Protein AF-A0A5K0XHC2-F1 (afdb_monomer_lite)

Structure (mmCIF, N/CA/C/O backbone):
data_AF-A0A5K0XHC2-F1
#
_entry.id   AF-A0A5K0XHC2-F1
#
loop_
_atom_site.group_PDB
_atom_site.id
_atom_site.type_symbol
_atom_site.label_atom_id
_atom_site.label_alt_id
_atom_site.label_comp_id
_atom_site.label_asym_id
_atom_site.label_entity_id
_atom_site.label_seq_id
_atom_site.pdbx_PDB_ins_code
_atom_site.Cartn_x
_atom_site.Cartn_y
_atom_site.Cartn_z
_atom_site.occupancy
_atom_site.B_iso_or_equiv
_atom_site.auth_seq_id
_atom_site.auth_comp_id
_atom_site.auth_asym_id
_atom_site.auth_atom_id
_atom_site.pdbx_PDB_model_num
ATOM 1 N N . VAL A 1 1 ? 16.363 -4.672 -14.426 1.00 66.50 1 VAL A N 1
ATOM 2 C CA . VAL A 1 1 ? 15.516 -3.529 -14.849 1.00 66.50 1 VAL A CA 1
ATOM 3 C C . VAL A 1 1 ? 14.876 -2.931 -13.604 1.00 66.50 1 VAL A C 1
ATOM 5 O O . VAL A 1 1 ? 14.346 -3.691 -12.808 1.00 66.50 1 VAL A O 1
ATOM 8 N N . GLY A 1 2 ? 15.035 -1.631 -13.347 1.00 84.38 2 GLY A N 1
ATOM 9 C CA . GLY A 1 2 ? 14.717 -0.998 -12.055 1.00 84.38 2 GLY A CA 1
ATOM 10 C C . GLY A 1 2 ? 13.222 -0.839 -11.777 1.00 84.38 2 GLY A C 1
ATOM 11 O O . GLY A 1 2 ? 12.717 0.274 -11.820 1.00 84.38 2 GLY A O 1
ATOM 12 N N . SER A 1 3 ? 12.515 -1.943 -11.518 1.00 89.81 3 SER A N 1
ATOM 13 C CA . SER A 1 3 ? 11.123 -1.963 -11.035 1.00 89.81 3 SER A CA 1
ATOM 14 C C . SER A 1 3 ? 10.102 -1.164 -11.867 1.00 89.81 3 SER A C 1
ATOM 16 O O . SER A 1 3 ? 9.036 -0.829 -11.366 1.00 89.81 3 SER A O 1
ATOM 18 N N . GLY A 1 4 ? 10.392 -0.869 -13.137 1.00 89.75 4 GLY A N 1
ATOM 19 C CA . GLY A 1 4 ? 9.530 -0.078 -14.028 1.00 89.75 4 GLY A CA 1
ATOM 20 C C . GLY A 1 4 ? 8.437 -0.875 -14.747 1.00 89.75 4 GLY A C 1
ATOM 21 O O . GLY A 1 4 ? 7.944 -0.430 -15.777 1.00 89.75 4 GLY A O 1
ATOM 22 N N . SER A 1 5 ? 8.105 -2.079 -14.274 1.00 90.88 5 SER A N 1
ATOM 23 C CA . SER A 1 5 ? 7.019 -2.880 -14.844 1.00 90.88 5 SER A CA 1
ATOM 24 C C . SER A 1 5 ? 5.685 -2.568 -14.164 1.00 90.88 5 SER A C 1
ATOM 26 O O . SER A 1 5 ? 5.636 -1.970 -13.091 1.00 90.88 5 SER A O 1
ATOM 28 N N . VAL A 1 6 ? 4.590 -3.059 -14.749 1.00 89.75 6 VAL A N 1
ATOM 29 C CA . VAL A 1 6 ? 3.235 -2.966 -14.173 1.00 89.75 6 VAL A CA 1
ATOM 30 C C . VAL A 1 6 ? 3.084 -3.673 -12.816 1.00 89.75 6 VAL A C 1
ATOM 32 O O . VAL A 1 6 ? 2.124 -3.418 -12.097 1.00 89.75 6 VAL A O 1
ATOM 35 N N . GLN A 1 7 ? 4.025 -4.553 -12.461 1.00 90.00 7 GLN A N 1
ATOM 36 C CA . GLN A 1 7 ? 4.099 -5.238 -11.162 1.00 90.00 7 GLN A CA 1
ATOM 37 C C . GLN A 1 7 ? 5.280 -4.746 -10.310 1.00 90.00 7 GLN A C 1
ATOM 39 O O . GLN A 1 7 ? 5.558 -5.308 -9.254 1.00 90.00 7 GLN A O 1
ATOM 44 N N . GLY A 1 8 ? 6.024 -3.750 -10.789 1.00 92.31 8 GLY A N 1
ATOM 45 C CA . GLY A 1 8 ? 7.175 -3.214 -10.084 1.00 92.31 8 GLY A CA 1
ATOM 46 C C . GLY A 1 8 ? 6.777 -2.281 -8.941 1.00 92.31 8 GLY A C 1
ATOM 47 O O . GLY A 1 8 ? 5.626 -1.878 -8.811 1.00 92.31 8 GLY A O 1
ATOM 48 N N . ALA A 1 9 ? 7.747 -1.909 -8.106 1.00 91.38 9 ALA A N 1
ATOM 49 C CA . ALA A 1 9 ? 7.512 -1.153 -6.872 1.00 91.38 9 ALA A CA 1
ATOM 50 C C . ALA A 1 9 ? 6.893 0.247 -7.068 1.00 91.38 9 ALA A C 1
ATOM 52 O O . ALA A 1 9 ? 6.280 0.771 -6.145 1.00 91.38 9 ALA A O 1
ATOM 53 N N . GLY A 1 10 ? 7.039 0.852 -8.254 1.00 88.62 10 GLY A N 1
ATOM 54 C CA . GLY A 1 10 ? 6.403 2.134 -8.587 1.00 88.62 10 GLY A CA 1
ATOM 55 C C . GLY A 1 10 ? 4.957 2.012 -9.080 1.00 88.62 10 GLY A C 1
ATOM 56 O O . GLY A 1 10 ? 4.318 3.029 -9.346 1.00 88.62 10 GLY A O 1
ATOM 57 N N . ALA A 1 11 ? 4.439 0.792 -9.250 1.00 93.19 11 ALA A N 1
ATOM 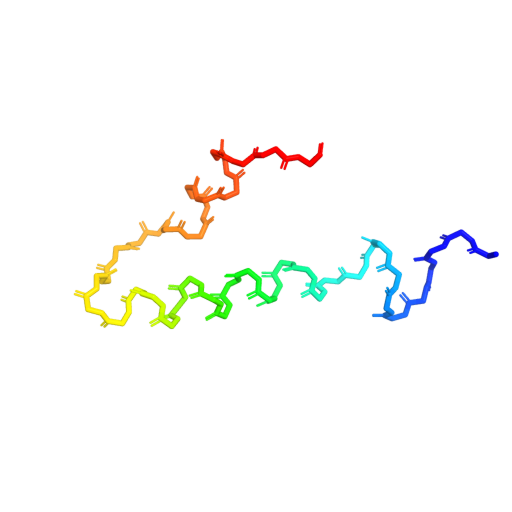58 C CA . ALA A 1 11 ? 3.084 0.568 -9.732 1.00 93.19 11 ALA A CA 1
ATOM 59 C C . ALA A 1 11 ? 2.036 0.935 -8.659 1.00 93.19 11 ALA A C 1
ATOM 61 O O . ALA A 1 11 ? 2.255 0.730 -7.464 1.00 93.19 11 ALA A O 1
ATOM 62 N N . PRO A 1 12 ? 0.842 1.412 -9.058 1.00 91.94 12 PRO A N 1
ATOM 63 C CA . PRO A 1 12 ? -0.214 1.811 -8.120 1.00 91.94 12 PRO A CA 1
ATOM 64 C C . PRO A 1 12 ? -0.878 0.624 -7.404 1.00 91.94 12 PRO A C 1
ATOM 66 O O . PRO A 1 12 ? -1.724 0.818 -6.530 1.00 91.94 12 PRO A O 1
ATOM 69 N N . THR A 1 13 ? -0.522 -0.604 -7.781 1.00 94.00 13 THR A N 1
ATOM 70 C CA . THR A 1 13 ? -1.127 -1.856 -7.315 1.00 94.00 13 THR A CA 1
ATOM 71 C C . THR A 1 13 ? -1.079 -2.007 -5.798 1.00 94.00 13 THR A C 1
ATOM 73 O O . THR A 1 13 ? -2.041 -2.502 -5.217 1.00 94.00 13 THR A O 1
ATOM 76 N N . MET A 1 14 ? -0.018 -1.525 -5.144 1.00 92.25 14 MET A N 1
ATOM 77 C CA . MET A 1 14 ? 0.107 -1.570 -3.685 1.00 92.25 14 MET A CA 1
ATOM 78 C C . MET A 1 14 ? -0.971 -0.711 -3.000 1.00 92.25 14 MET A C 1
ATOM 80 O O . MET A 1 14 ? -1.764 -1.227 -2.213 1.00 92.25 14 MET A O 1
ATOM 84 N N . PHE A 1 15 ? -1.096 0.563 -3.386 1.00 91.94 15 PHE A N 1
ATOM 85 C CA . PHE A 1 15 ? -2.113 1.469 -2.839 1.00 91.94 15 PHE A CA 1
ATOM 86 C C . PHE A 1 15 ? -3.543 1.032 -3.182 1.00 91.94 15 PHE A C 1
ATOM 88 O O . PHE A 1 15 ? -4.437 1.126 -2.340 1.00 91.94 15 PHE A O 1
ATOM 95 N N . GLN A 1 16 ? -3.772 0.515 -4.392 1.00 92.81 16 GLN A N 1
ATOM 96 C CA . GLN A 1 16 ? -5.074 -0.036 -4.783 1.00 92.81 16 GLN A CA 1
ATOM 97 C C . GLN A 1 16 ? -5.444 -1.271 -3.949 1.00 92.81 16 GLN A C 1
ATOM 99 O O . GLN A 1 16 ? -6.588 -1.401 -3.516 1.00 92.81 16 GLN A O 1
ATOM 104 N N . GLY A 1 17 ? -4.477 -2.151 -3.678 1.00 93.44 17 GLY A N 1
ATOM 105 C CA . GLY A 1 17 ? -4.659 -3.309 -2.807 1.00 93.44 17 GLY A CA 1
ATOM 106 C C . GLY A 1 17 ? -4.989 -2.904 -1.373 1.00 93.44 17 GLY A C 1
ATOM 107 O O . GLY A 1 17 ? -5.964 -3.398 -0.810 1.00 93.44 17 GLY A O 1
ATOM 108 N N . MET A 1 18 ? -4.242 -1.950 -0.809 1.00 93.56 18 MET A N 1
ATOM 109 C CA . MET A 1 18 ? -4.518 -1.401 0.523 1.00 93.56 18 MET A CA 1
ATOM 110 C C . MET A 1 18 ? -5.926 -0.815 0.615 1.00 93.56 18 MET A C 1
ATOM 112 O O . MET A 1 18 ? -6.645 -1.118 1.563 1.00 93.56 18 MET A O 1
ATOM 116 N N . ARG A 1 19 ? -6.347 -0.024 -0.381 1.00 91.38 19 ARG A N 1
ATOM 117 C CA . ARG A 1 19 ? -7.698 0.548 -0.418 1.00 91.38 19 ARG A CA 1
ATOM 118 C C . ARG A 1 19 ? -8.762 -0.543 -0.427 1.00 91.38 19 ARG A C 1
ATOM 120 O O . ARG A 1 19 ? -9.652 -0.510 0.408 1.00 91.38 19 ARG A O 1
ATOM 127 N N . ARG A 1 20 ? -8.602 -1.569 -1.267 1.00 92.81 20 ARG A N 1
ATOM 128 C CA . ARG A 1 20 ? -9.524 -2.712 -1.306 1.00 92.81 20 ARG A CA 1
ATOM 129 C C . ARG A 1 20 ? -9.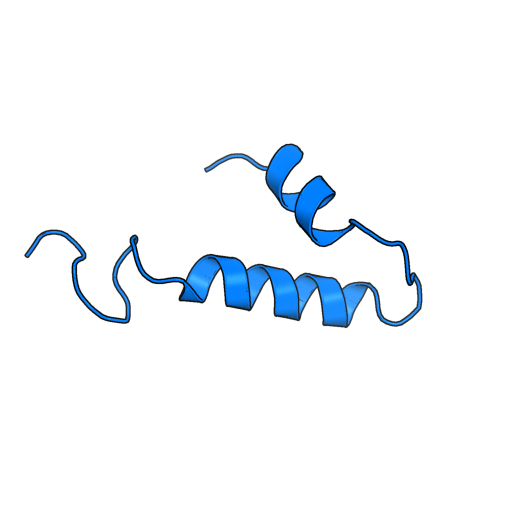615 -3.445 0.036 1.00 92.81 20 ARG A C 1
ATOM 131 O O . ARG A 1 20 ? -10.711 -3.801 0.450 1.00 92.81 20 ARG A O 1
ATOM 138 N N . ILE A 1 21 ? -8.488 -3.681 0.710 1.00 92.81 21 ILE A N 1
A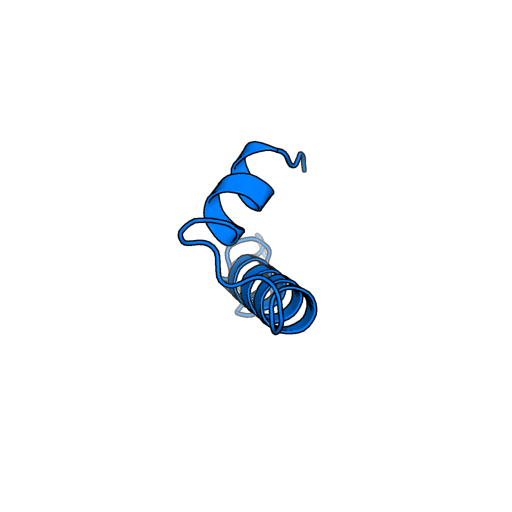TOM 139 C CA . ILE A 1 21 ? -8.467 -4.342 2.026 1.00 92.81 21 ILE A CA 1
ATOM 140 C C . ILE A 1 21 ? -9.205 -3.487 3.059 1.00 92.81 21 ILE A C 1
ATOM 142 O O . ILE A 1 21 ? -10.040 -4.004 3.795 1.00 92.81 21 ILE A O 1
ATOM 146 N N . ILE A 1 22 ? -8.921 -2.186 3.094 1.00 90.94 22 ILE A N 1
ATOM 147 C CA . ILE A 1 22 ? -9.543 -1.252 4.036 1.00 90.94 22 ILE A CA 1
ATOM 148 C C . ILE A 1 22 ? -11.047 -1.138 3.779 1.00 90.94 22 ILE A C 1
ATOM 150 O O . ILE A 1 22 ? -11.809 -1.193 4.736 1.00 90.94 22 ILE A O 1
ATOM 154 N N . ASP A 1 23 ? -11.479 -1.073 2.521 1.00 88.19 23 ASP A N 1
ATOM 155 C CA . ASP A 1 23 ? -12.899 -1.048 2.155 1.00 88.19 23 ASP A CA 1
ATOM 156 C C . ASP A 1 23 ? -13.617 -2.338 2.586 1.00 88.19 23 ASP A C 1
ATOM 158 O O . ASP A 1 23 ? -14.726 -2.287 3.116 1.00 88.19 23 ASP A O 1
ATOM 162 N N . CYS A 1 24 ? -12.981 -3.506 2.421 1.00 88.88 24 CYS A N 1
ATOM 163 C CA . CYS A 1 24 ? -13.533 -4.782 2.885 1.00 88.88 24 CYS A CA 1
ATOM 164 C C . CYS A 1 24 ? -13.665 -4.850 4.413 1.00 88.88 24 CYS A C 1
ATOM 166 O O . CYS A 1 24 ? -14.639 -5.404 4.915 1.00 88.88 24 CYS A O 1
ATOM 168 N N . LEU A 1 25 ? -12.693 -4.307 5.150 1.00 87.62 25 LEU A N 1
ATOM 169 C CA . LEU A 1 25 ? -12.705 -4.286 6.616 1.00 87.62 25 LEU A CA 1
ATOM 170 C C . LEU A 1 25 ? -13.623 -3.190 7.183 1.00 87.62 25 LEU A C 1
ATOM 172 O O . LEU A 1 25 ? -14.132 -3.324 8.290 1.00 87.62 25 LEU A O 1
ATOM 176 N N . GLY A 1 26 ? -13.819 -2.104 6.435 1.00 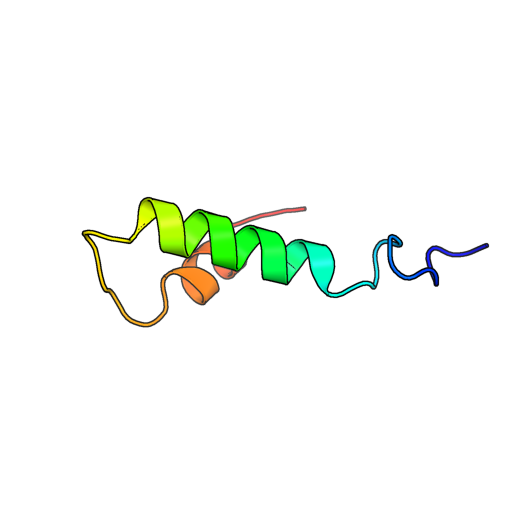79.19 26 GLY A N 1
ATOM 177 C CA . GLY A 1 26 ? -14.590 -0.925 6.821 1.00 79.19 26 GLY A CA 1
ATOM 178 C C . GLY A 1 26 ? -16.054 -0.948 6.387 1.00 79.19 26 GLY A C 1
ATOM 179 O O . GLY A 1 26 ? -16.722 0.067 6.554 1.00 79.19 26 GLY A O 1
ATOM 180 N N . HIS A 1 27 ? -16.562 -2.066 5.853 1.00 69.69 27 HIS A N 1
ATOM 181 C CA . HIS A 1 27 ? -17.946 -2.188 5.370 1.00 69.69 27 HIS A CA 1
ATOM 182 C C . HIS A 1 27 ? -18.993 -1.744 6.415 1.00 69.69 27 HIS A C 1
ATOM 184 O O . HIS A 1 27 ? -20.007 -1.161 6.044 1.00 69.69 27 HIS A O 1
ATOM 190 N N . ASP A 1 28 ? -18.699 -1.921 7.710 1.00 63.84 28 ASP A N 1
ATOM 191 C CA . ASP A 1 28 ? -19.562 -1.496 8.826 1.00 63.84 28 ASP A CA 1
ATOM 192 C C . ASP A 1 28 ? -19.110 -0.186 9.509 1.00 63.84 28 ASP A C 1
ATOM 194 O O . ASP A 1 28 ? -19.830 0.383 10.329 1.00 63.84 28 ASP A O 1
ATOM 198 N N . TYR A 1 29 ? -17.920 0.320 9.172 1.00 60.53 29 TYR A N 1
ATOM 199 C CA . TYR A 1 29 ? -17.304 1.520 9.746 1.00 60.53 29 TYR A CA 1
ATOM 200 C C . TYR A 1 29 ? -16.971 2.517 8.632 1.00 60.53 29 TYR A C 1
ATOM 202 O O . TYR A 1 29 ? -15.811 2.741 8.277 1.00 60.53 29 TYR A O 1
ATOM 210 N N . VAL A 1 30 ? -18.013 3.137 8.076 1.00 60.22 30 VAL A N 1
ATOM 211 C CA . VAL A 1 30 ? -17.881 4.206 7.080 1.00 60.22 30 VAL A CA 1
ATOM 212 C C . VAL A 1 30 ? -17.416 5.485 7.782 1.00 60.22 30 VAL A C 1
ATOM 214 O O . VAL A 1 30 ? -18.215 6.269 8.289 1.00 60.22 30 VAL A O 1
ATOM 217 N N . GLY A 1 31 ? -16.100 5.678 7.846 1.00 63.81 31 GLY A N 1
ATOM 218 C CA . GLY A 1 31 ? -15.466 6.924 8.265 1.00 63.81 31 GLY A CA 1
ATOM 219 C C . GLY A 1 31 ? -14.638 7.496 7.121 1.00 63.81 31 GLY A C 1
ATOM 220 O O . GLY A 1 31 ? -13.772 6.812 6.575 1.00 63.81 31 GLY A O 1
ATOM 221 N N . GLU A 1 32 ? -14.884 8.750 6.751 1.00 69.06 32 GLU A N 1
ATOM 222 C CA . GLU A 1 32 ? -14.072 9.435 5.747 1.00 69.06 32 GLU A CA 1
ATOM 223 C C . GLU A 1 32 ? -12.600 9.499 6.205 1.00 69.06 32 GLU A C 1
ATOM 225 O O . GLU A 1 32 ? -12.298 9.860 7.343 1.00 69.06 32 GLU A O 1
ATOM 230 N N . GLY A 1 33 ? -11.668 9.090 5.335 1.00 81.94 33 GLY A N 1
ATOM 231 C CA . GLY A 1 33 ? -10.225 9.167 5.601 1.00 81.94 33 GLY A CA 1
ATOM 232 C C . GLY A 1 33 ? -9.566 7.952 6.277 1.00 81.94 33 GLY A C 1
ATOM 233 O O . GLY A 1 33 ? -8.401 8.052 6.666 1.00 81.94 33 GLY A O 1
ATOM 234 N N . THR A 1 34 ? -10.228 6.794 6.394 1.00 88.06 34 THR A N 1
ATOM 235 C CA . THR A 1 34 ? -9.616 5.550 6.927 1.00 88.06 34 THR A CA 1
ATOM 236 C C . THR A 1 34 ? -8.380 5.104 6.141 1.00 88.06 34 THR A C 1
ATOM 238 O O . THR A 1 34 ? -7.367 4.752 6.746 1.00 88.06 34 THR A O 1
ATOM 241 N N . PHE A 1 35 ? -8.423 5.189 4.808 1.00 89.75 35 PHE A N 1
ATOM 242 C CA . PHE A 1 35 ? -7.274 4.908 3.942 1.00 89.75 35 PHE A CA 1
ATOM 243 C C . PHE A 1 35 ? -6.085 5.836 4.234 1.00 89.75 35 PHE A C 1
ATOM 245 O O . PHE A 1 35 ? -4.974 5.366 4.474 1.00 89.75 35 PHE A O 1
ATOM 252 N N . GLU A 1 36 ? -6.323 7.149 4.294 1.00 91.69 36 GLU A N 1
ATOM 253 C CA . GLU A 1 36 ? -5.274 8.143 4.562 1.00 91.69 36 GLU A CA 1
ATOM 254 C C . GLU A 1 36 ? -4.672 7.983 5.960 1.00 91.69 36 GLU A C 1
ATOM 256 O O . GLU A 1 36 ? -3.460 8.103 6.152 1.00 91.69 36 GLU A O 1
ATOM 261 N N . ARG A 1 37 ? -5.508 7.658 6.952 1.00 90.94 37 ARG A N 1
ATOM 262 C CA . ARG A 1 37 ? -5.056 7.340 8.307 1.00 90.94 37 ARG A CA 1
ATOM 263 C C . ARG A 1 37 ? -4.180 6.087 8.322 1.00 90.94 37 ARG A C 1
ATOM 265 O O . ARG A 1 37 ? -3.144 6.107 8.982 1.00 90.94 37 ARG A O 1
ATOM 272 N N . ALA A 1 38 ? -4.564 5.029 7.607 1.00 91.12 38 ALA A N 1
ATOM 273 C CA . ALA A 1 38 ? -3.787 3.794 7.533 1.00 91.12 38 ALA A CA 1
ATOM 274 C C . ALA A 1 38 ? -2.404 4.038 6.917 1.00 91.12 38 ALA A C 1
ATOM 276 O O . ALA A 1 38 ? -1.404 3.607 7.486 1.00 91.12 38 ALA A O 1
ATOM 277 N N . VAL A 1 39 ? -2.322 4.806 5.825 1.00 92.50 39 VAL A N 1
ATOM 278 C CA . VAL A 1 39 ? -1.038 5.190 5.212 1.00 92.50 39 VAL A CA 1
ATOM 279 C C . VAL A 1 39 ? -0.181 6.006 6.187 1.00 92.50 39 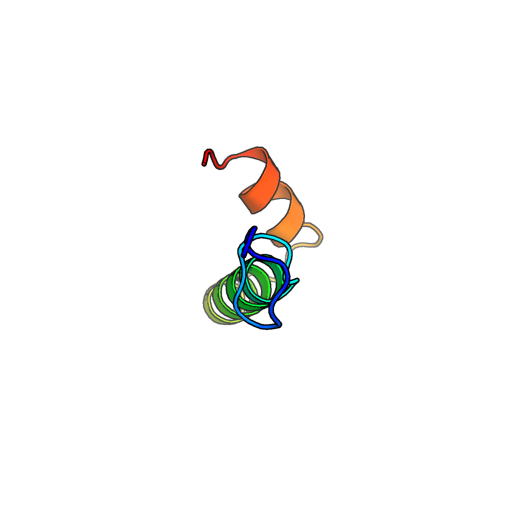VAL A C 1
ATOM 281 O O . VAL A 1 39 ? 0.988 5.688 6.384 1.00 92.50 39 VAL A O 1
ATOM 284 N N . ARG A 1 40 ? -0.756 7.012 6.862 1.00 94.38 40 ARG A N 1
ATOM 285 C CA . ARG A 1 40 ? -0.039 7.872 7.829 1.00 94.38 40 ARG A CA 1
ATOM 286 C C . ARG A 1 40 ? 0.439 7.154 9.094 1.00 94.38 40 ARG A C 1
ATOM 288 O O . ARG A 1 40 ? 1.254 7.712 9.823 1.00 94.38 40 ARG A O 1
ATOM 295 N N . GLN A 1 41 ? -0.117 5.991 9.414 1.00 94.69 41 GLN A N 1
ATOM 296 C CA . GLN A 1 41 ? 0.225 5.208 10.609 1.00 94.69 41 GLN A CA 1
ATOM 297 C C . GLN A 1 41 ? 0.976 3.911 10.272 1.00 94.69 41 GLN A C 1
ATOM 299 O O . GLN A 1 41 ? 1.166 3.074 11.150 1.00 94.69 41 GLN A O 1
ATOM 304 N N . SE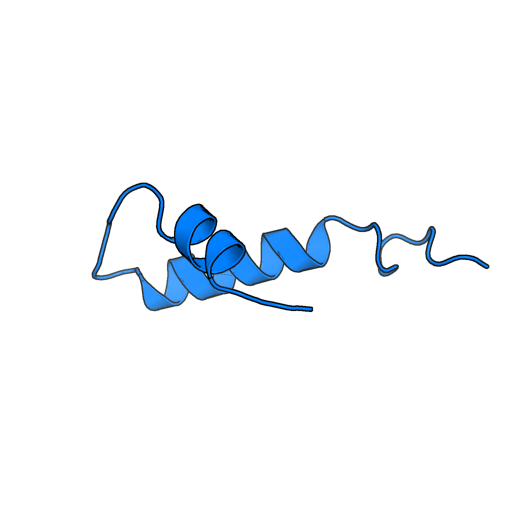R A 1 42 ? 1.405 3.745 9.020 1.00 94.12 42 SER A N 1
ATOM 305 C CA . SER A 1 42 ? 2.188 2.595 8.561 1.00 94.12 42 SER A CA 1
ATOM 306 C C . SER A 1 42 ? 3.661 2.960 8.367 1.00 94.12 42 SER A C 1
ATOM 308 O O . SER A 1 42 ? 4.021 4.135 8.285 1.00 94.12 42 SER A O 1
ATOM 310 N N . PHE A 1 43 ? 4.509 1.940 8.252 1.00 95.12 43 PHE A N 1
ATOM 311 C CA . PHE A 1 43 ? 5.898 2.058 7.810 1.00 95.12 43 PHE A CA 1
ATOM 312 C C . PHE A 1 43 ? 6.179 1.017 6.715 1.00 95.12 43 PHE A C 1
ATOM 314 O O . PHE A 1 43 ? 5.469 0.012 6.629 1.00 95.12 43 PHE A O 1
ATOM 321 N N . LEU A 1 44 ? 7.187 1.280 5.879 1.00 86.19 44 LEU A N 1
ATOM 322 C CA . LEU A 1 44 ? 7.712 0.367 4.857 1.00 86.19 44 LEU A CA 1
ATOM 323 C C . LEU A 1 44 ? 9.175 0.046 5.156 1.00 86.19 44 LEU A C 1
ATOM 325 O O . LEU A 1 44 ? 9.893 0.991 5.556 1.00 86.19 44 LEU A O 1
#

Secondary structure (DSSP, 8-state):
--S-STTSTTSTHHHHHHHHHHHHH-TT---TTHHHHHHHT---

Radius of gyration: 12.81 Å; chains: 1; bounding box: 35×15×26 Å

Organism: NCBI:txid210225

Foldseek 3Di:
DQQPDCRGPPHCVVLVVLVVVQCVVCVVPDDPCPSVVVVVPDDD

Sequence (44 aa):
VGSGSVQGAGAPTMFQGMRRIIDCLGHDYVGEGTFERAVRQSFL

pLDDT: mean 86.5, std 10.03, range [60.22, 95.12]